Protein AF-A0A7W0XMY9-F1 (afdb_monomer_lite)

pLDDT: mean 96.39, std 5.97, range [57.0, 98.81]

Radius of gyration: 16.61 Å; chains: 1; bounding box: 42×20×46 Å

Sequence (82 aa):
MEFGAGMLETLSVHETDPLSARTEMRKTYEIGRDDWRTRIDTRTVLTATKESFHVSAELSAYEGETRIFNREWDEDIPRDGV

Structure (mmCIF, N/CA/C/O backbone):
data_AF-A0A7W0XMY9-F1
#
_entry.id   AF-A0A7W0XMY9-F1
#
loop_
_atom_site.group_PDB
_atom_site.id
_atom_site.type_symbol
_atom_site.label_atom_id
_atom_site.label_alt_id
_atom_site.label_comp_id
_atom_site.label_asym_id
_atom_site.label_entity_id
_atom_site.label_seq_id
_atom_site.pdbx_PDB_ins_code
_atom_site.Cartn_x
_atom_site.Cartn_y
_atom_site.Cartn_z
_atom_site.occupancy
_atom_site.B_iso_or_equiv
_atom_site.auth_seq_id
_atom_site.auth_comp_id
_atom_site.auth_asym_id
_atom_site.auth_atom_id
_atom_site.pdbx_PDB_model_num
ATOM 1 N N . MET A 1 1 ? -19.118 -10.482 17.368 1.00 86.31 1 MET A N 1
ATOM 2 C CA . MET A 1 1 ? -18.028 -9.877 16.578 1.00 86.31 1 MET A CA 1
ATOM 3 C C . MET A 1 1 ? -18.380 -10.052 15.126 1.00 86.31 1 MET A C 1
ATOM 5 O O . MET A 1 1 ? -18.843 -11.125 14.758 1.00 86.31 1 MET A O 1
ATOM 9 N N . GLU A 1 2 ? -18.184 -9.005 14.350 1.00 94.38 2 GLU A N 1
ATOM 10 C CA . GLU A 1 2 ? -18.504 -8.929 12.934 1.00 94.38 2 GLU A CA 1
ATOM 11 C C . GLU A 1 2 ? -17.232 -8.615 12.156 1.00 94.38 2 GLU A C 1
ATOM 13 O O . GLU A 1 2 ? -16.406 -7.827 12.618 1.00 94.38 2 GLU A O 1
ATOM 18 N N . PHE A 1 3 ? -17.086 -9.246 10.994 1.00 96.06 3 PHE A N 1
ATOM 19 C CA . PHE A 1 3 ? -15.918 -9.129 10.131 1.00 96.06 3 PHE A CA 1
ATOM 20 C C . PHE A 1 3 ? -16.383 -8.899 8.695 1.00 96.06 3 PHE A C 1
ATOM 22 O O . PHE A 1 3 ? -17.258 -9.618 8.210 1.00 96.06 3 PHE A O 1
ATOM 29 N N . GLY A 1 4 ? -15.780 -7.923 8.025 1.00 96.94 4 GLY A N 1
ATOM 30 C CA . GLY A 1 4 ? -15.995 -7.621 6.614 1.00 96.94 4 GLY A CA 1
ATOM 31 C C . GLY A 1 4 ? -14.660 -7.531 5.887 1.00 96.94 4 GLY A C 1
ATOM 32 O O . GLY A 1 4 ? -13.673 -7.043 6.436 1.00 96.94 4 GLY A O 1
ATOM 33 N N . ALA A 1 5 ? -14.610 -8.028 4.655 1.00 97.00 5 ALA A N 1
ATOM 34 C CA . ALA A 1 5 ? -13.451 -7.867 3.792 1.00 97.00 5 ALA A CA 1
ATOM 35 C C . ALA A 1 5 ? -13.901 -7.710 2.340 1.00 97.00 5 ALA A C 1
ATOM 37 O O . ALA A 1 5 ? -14.735 -8.475 1.854 1.00 97.00 5 ALA A O 1
ATOM 38 N N . GLY A 1 6 ? -13.327 -6.730 1.651 1.00 98.00 6 GLY A N 1
ATOM 39 C CA . GLY A 1 6 ? -13.538 -6.477 0.233 1.00 98.00 6 GLY A CA 1
ATOM 40 C C . GLY A 1 6 ? -12.208 -6.230 -0.462 1.00 98.00 6 GLY A C 1
ATOM 41 O O . GLY A 1 6 ? -11.310 -5.607 0.103 1.00 98.00 6 GLY A O 1
ATOM 42 N N . MET A 1 7 ? -12.071 -6.726 -1.688 1.00 97.75 7 MET A N 1
ATOM 43 C CA . MET A 1 7 ? -10.883 -6.512 -2.506 1.00 97.75 7 MET A CA 1
ATOM 44 C C . MET A 1 7 ? -11.275 -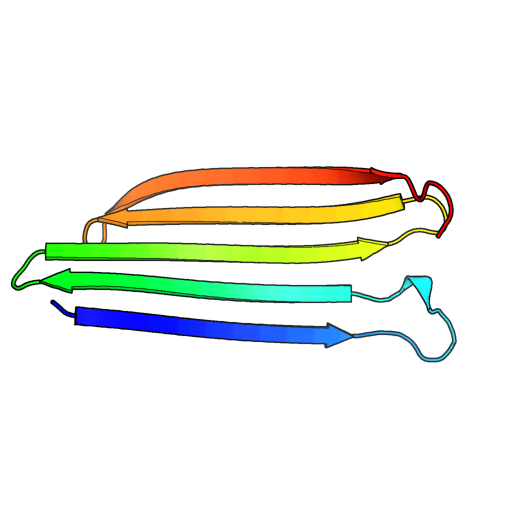6.346 -3.969 1.00 97.75 7 MET A C 1
ATOM 46 O O . MET A 1 7 ? -12.035 -7.149 -4.507 1.00 97.75 7 MET A O 1
ATOM 50 N N . LEU A 1 8 ? -10.712 -5.322 -4.603 1.00 98.31 8 LEU A N 1
ATOM 51 C CA . LEU A 1 8 ? -10.704 -5.146 -6.047 1.00 98.31 8 LEU A CA 1
ATOM 52 C C . LEU A 1 8 ? -9.252 -5.113 -6.515 1.00 98.31 8 LEU A C 1
ATOM 54 O O . LEU A 1 8 ? -8.440 -4.363 -5.974 1.00 98.31 8 LEU A O 1
ATOM 58 N N . GLU A 1 9 ? -8.947 -5.898 -7.538 1.00 98.31 9 GLU A N 1
ATOM 59 C CA . GLU A 1 9 ? -7.648 -5.904 -8.197 1.00 98.31 9 GLU A CA 1
ATOM 60 C C . GLU A 1 9 ? -7.844 -5.645 -9.690 1.00 98.31 9 GLU A C 1
ATOM 62 O O . GLU A 1 9 ? -8.742 -6.198 -10.323 1.00 98.31 9 GLU A O 1
ATOM 67 N N . THR A 1 10 ? -7.026 -4.761 -10.251 1.00 98.50 10 THR A N 1
ATOM 68 C CA . THR A 1 10 ? -6.966 -4.490 -11.686 1.00 98.50 10 THR A CA 1
ATOM 69 C C . THR A 1 10 ? -5.536 -4.681 -12.152 1.00 98.50 10 THR A C 1
ATOM 71 O O . THR A 1 10 ? -4.620 -4.061 -11.613 1.00 98.50 10 THR A O 1
ATOM 74 N N . LEU A 1 11 ? -5.362 -5.522 -13.168 1.00 98.38 11 LEU A N 1
ATOM 75 C CA . LEU A 1 11 ? -4.078 -5.798 -13.794 1.00 98.38 11 LEU A CA 1
ATOM 76 C C . LEU A 1 11 ? -4.137 -5.349 -15.251 1.00 98.38 11 LEU A C 1
ATOM 78 O O . LEU A 1 11 ? -5.116 -5.611 -15.950 1.00 98.38 11 LEU A O 1
ATOM 82 N N . SER A 1 12 ? -3.084 -4.688 -15.711 1.00 98.19 12 SER A N 1
ATOM 83 C CA . SER A 1 12 ? -2.960 -4.251 -17.098 1.00 98.19 12 SER A CA 1
ATOM 84 C C . SER A 1 12 ? -1.515 -4.337 -17.557 1.00 98.19 12 SER A C 1
ATOM 86 O O . SER A 1 12 ? -0.609 -3.968 -16.815 1.00 98.19 12 SER A O 1
ATOM 88 N N . VAL A 1 13 ? -1.306 -4.771 -18.793 1.00 98.31 13 VAL A N 1
ATOM 89 C CA . VAL A 1 13 ? -0.004 -4.780 -19.462 1.00 98.31 13 VAL A CA 1
ATOM 90 C C . VAL A 1 13 ? -0.233 -4.628 -20.961 1.00 98.31 13 VAL A C 1
ATOM 92 O O . VAL A 1 13 ? -1.228 -5.121 -21.493 1.00 98.31 13 VAL A O 1
ATOM 95 N N . HIS A 1 14 ? 0.659 -3.917 -21.637 1.00 97.56 14 HIS A N 1
ATOM 96 C CA . HIS A 1 14 ? 0.655 -3.768 -23.079 1.00 97.56 14 HIS A CA 1
ATOM 97 C C . HIS A 1 14 ? 1.392 -4.952 -23.706 1.00 97.56 14 HIS A C 1
ATOM 99 O O . HIS A 1 14 ? 2.478 -5.321 -23.265 1.00 97.56 14 HIS A O 1
ATOM 105 N N . GLU A 1 15 ? 0.829 -5.538 -24.763 1.00 96.12 15 GLU A N 1
ATOM 106 C CA . GLU A 1 15 ? 1.326 -6.794 -25.350 1.00 96.12 15 GLU A CA 1
ATOM 107 C C . GLU A 1 15 ? 2.792 -6.724 -25.799 1.00 96.12 15 GLU A C 1
ATOM 109 O O . GLU A 1 15 ? 3.523 -7.708 -25.707 1.00 96.12 15 GLU A O 1
ATOM 114 N N . THR A 1 16 ? 3.234 -5.555 -26.270 1.00 97.50 16 THR A N 1
ATOM 115 C CA . THR A 1 16 ? 4.598 -5.347 -26.782 1.00 97.50 16 THR A CA 1
ATOM 116 C C . THR A 1 16 ? 5.512 -4.587 -25.824 1.00 97.50 16 THR A C 1
ATOM 118 O O . THR A 1 16 ? 6.662 -4.335 -26.175 1.00 97.50 16 THR A O 1
ATOM 121 N N . ASP A 1 17 ? 5.010 -4.169 -24.660 1.00 96.62 17 ASP A N 1
ATOM 122 C CA . ASP A 1 17 ? 5.796 -3.435 -23.666 1.00 96.62 17 ASP A CA 1
ATOM 123 C C . ASP A 1 17 ? 5.582 -4.039 -22.271 1.00 96.62 17 ASP A C 1
ATOM 125 O O . ASP A 1 17 ? 4.665 -3.643 -21.548 1.00 96.62 17 ASP A O 1
ATOM 129 N N . PRO A 1 18 ? 6.428 -5.001 -21.862 1.00 93.44 18 PRO A N 1
ATOM 130 C CA . PRO A 1 18 ? 6.301 -5.632 -20.554 1.00 93.44 18 PRO A CA 1
ATOM 131 C C . PRO A 1 18 ? 6.557 -4.660 -19.391 1.00 93.44 18 PRO A C 1
ATOM 133 O O . PRO A 1 18 ? 6.121 -4.935 -18.275 1.00 93.44 18 PRO A O 1
ATOM 136 N N . LEU A 1 19 ? 7.234 -3.526 -19.620 1.00 96.00 19 LEU A N 1
ATOM 137 C CA . LEU A 1 19 ? 7.442 -2.504 -18.587 1.00 96.00 19 LEU A CA 1
ATOM 138 C C . LEU A 1 19 ? 6.193 -1.647 -18.358 1.00 96.00 19 LEU A C 1
ATOM 140 O O . LEU A 1 19 ? 6.102 -0.947 -17.355 1.00 96.00 19 LEU A O 1
ATOM 144 N N . SER A 1 20 ? 5.183 -1.758 -19.220 1.00 97.00 20 SER A N 1
ATOM 145 C CA . SER A 1 20 ? 3.887 -1.124 -18.997 1.00 97.00 20 SER A CA 1
ATOM 146 C C . SER A 1 20 ? 3.023 -1.875 -17.965 1.00 97.00 20 SER A C 1
ATOM 148 O O . SER A 1 20 ? 1.872 -1.485 -17.741 1.00 97.00 20 SER A O 1
ATOM 150 N N . ALA A 1 21 ? 3.514 -2.985 -17.401 1.00 97.81 21 ALA A N 1
ATOM 151 C CA . ALA A 1 21 ? 2.785 -3.767 -16.415 1.00 97.81 21 ALA A CA 1
ATOM 152 C C . ALA A 1 21 ? 2.420 -2.904 -15.199 1.00 97.81 21 ALA A C 1
ATOM 154 O O . ALA A 1 21 ? 3.264 -2.248 -14.582 1.00 97.81 21 ALA A O 1
ATOM 155 N N . ARG A 1 22 ? 1.137 -2.929 -14.849 1.00 98.38 22 ARG A N 1
ATOM 156 C CA . ARG A 1 22 ? 0.567 -2.203 -13.721 1.00 98.38 22 ARG A CA 1
ATOM 157 C C . ARG A 1 22 ? -0.432 -3.086 -12.992 1.00 98.38 22 ARG A C 1
ATOM 159 O O . ARG A 1 22 ? -1.322 -3.660 -13.620 1.00 98.38 22 ARG A O 1
ATOM 166 N N . THR A 1 23 ? -0.336 -3.089 -11.670 1.00 98.62 23 THR A N 1
ATOM 167 C CA . THR A 1 23 ? -1.348 -3.664 -10.781 1.00 98.62 23 THR A CA 1
ATOM 168 C C . THR A 1 23 ? -1.868 -2.575 -9.856 1.00 98.62 23 THR A C 1
ATOM 170 O O . THR A 1 23 ? -1.082 -1.881 -9.220 1.00 98.62 23 THR A O 1
ATOM 173 N N . GLU A 1 24 ? -3.185 -2.415 -9.763 1.00 98.62 24 GLU A N 1
ATOM 174 C CA . GLU A 1 24 ? -3.833 -1.603 -8.731 1.00 98.62 24 GLU A CA 1
ATOM 175 C C . GLU A 1 24 ? -4.706 -2.504 -7.856 1.00 98.62 24 GLU A C 1
ATOM 177 O O . GLU A 1 24 ? -5.581 -3.209 -8.353 1.00 98.62 24 GLU A O 1
ATOM 182 N N . MET A 1 25 ? -4.478 -2.458 -6.547 1.00 98.56 25 MET A N 1
ATOM 183 C CA . MET A 1 25 ? -5.275 -3.143 -5.539 1.00 98.56 25 MET A CA 1
ATOM 184 C C . MET A 1 25 ? -5.972 -2.117 -4.654 1.00 98.56 25 MET A C 1
ATOM 186 O O . MET A 1 25 ? -5.341 -1.182 -4.161 1.00 98.56 25 MET A O 1
ATOM 190 N N . ARG A 1 26 ? -7.261 -2.326 -4.399 1.00 98.62 26 ARG A N 1
ATOM 191 C CA . ARG A 1 26 ? -8.023 -1.631 -3.359 1.00 98.62 26 ARG A CA 1
ATOM 192 C C . ARG A 1 26 ? -8.589 -2.662 -2.406 1.00 98.62 26 ARG A C 1
ATOM 194 O O . ARG A 1 26 ? -9.178 -3.644 -2.855 1.00 98.62 26 ARG A O 1
ATOM 201 N N . LYS A 1 27 ? -8.398 -2.460 -1.108 1.00 98.62 27 LYS A N 1
ATOM 202 C CA . LYS A 1 27 ? -8.883 -3.378 -0.074 1.00 98.62 27 LYS A CA 1
ATOM 203 C C . LYS A 1 27 ? -9.582 -2.606 1.025 1.00 98.62 27 LYS A C 1
ATOM 205 O O . LYS A 1 27 ? -9.132 -1.521 1.378 1.00 98.62 27 LYS A O 1
ATOM 210 N N . THR A 1 28 ? -10.613 -3.222 1.575 1.00 98.62 28 THR A N 1
ATOM 211 C CA . THR A 1 28 ? -11.326 -2.762 2.760 1.00 98.62 28 THR A CA 1
ATOM 212 C C . THR A 1 28 ? -11.385 -3.919 3.745 1.00 98.62 28 THR A C 1
ATOM 214 O O . THR A 1 28 ? -11.752 -5.033 3.368 1.00 98.62 28 THR A O 1
ATOM 217 N N . TYR A 1 29 ? -11.022 -3.662 4.997 1.00 98.31 29 TYR A N 1
ATOM 218 C CA . TYR A 1 29 ? -11.146 -4.599 6.110 1.00 98.31 29 TYR A CA 1
ATOM 219 C C . TYR A 1 29 ? -11.956 -3.946 7.218 1.00 98.31 29 TYR A C 1
ATOM 221 O O . TYR A 1 29 ? -11.653 -2.826 7.618 1.00 98.31 29 TYR A O 1
ATOM 229 N N . GLU A 1 30 ? -12.956 -4.646 7.735 1.00 98.19 30 GLU A N 1
ATOM 230 C CA . GLU A 1 30 ? -13.871 -4.138 8.753 1.00 98.19 30 GLU A CA 1
ATOM 231 C C . GLU A 1 30 ? -13.953 -5.111 9.926 1.00 98.19 30 GLU A C 1
ATOM 233 O O . GLU A 1 30 ? -14.085 -6.323 9.740 1.00 98.19 30 GLU A O 1
ATOM 238 N N . ILE A 1 31 ? -13.897 -4.572 11.142 1.00 98.19 31 ILE A N 1
ATOM 239 C CA . ILE A 1 31 ? -14.107 -5.308 12.391 1.00 98.19 31 ILE A CA 1
ATOM 240 C C . ILE A 1 31 ? -15.061 -4.508 13.267 1.00 98.19 31 ILE A C 1
ATOM 242 O O . ILE A 1 31 ? -14.884 -3.302 13.442 1.00 98.19 31 ILE A O 1
ATOM 246 N N . GLY A 1 32 ? -16.047 -5.180 13.857 1.00 97.44 32 GLY A N 1
ATOM 247 C CA . GLY A 1 32 ? -16.995 -4.535 14.757 1.00 97.44 32 GLY A CA 1
ATOM 248 C C . GLY A 1 32 ? -17.661 -5.463 15.766 1.00 97.44 32 GLY A C 1
ATOM 249 O O . GLY A 1 32 ? -17.513 -6.691 15.745 1.00 97.44 32 GLY A O 1
ATOM 250 N N . ARG A 1 33 ? -18.406 -4.854 16.683 1.00 97.62 33 ARG A N 1
ATOM 251 C CA . ARG A 1 33 ? -19.261 -5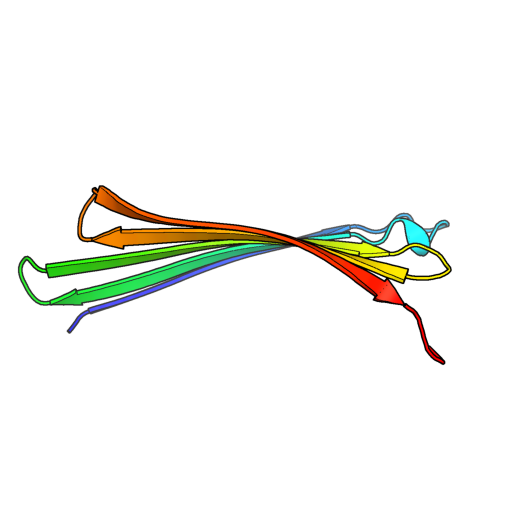.512 17.672 1.00 97.62 33 ARG A CA 1
ATOM 252 C C . ARG A 1 33 ? -20.225 -4.475 18.248 1.00 97.62 33 ARG A C 1
ATOM 254 O O . ARG A 1 33 ? -19.762 -3.466 18.767 1.00 97.62 33 ARG A O 1
ATOM 261 N N . ASP A 1 34 ? -21.519 -4.793 18.264 1.00 95.88 34 ASP A N 1
ATOM 262 C CA . ASP A 1 34 ? -22.561 -3.890 18.766 1.00 95.88 34 ASP A CA 1
ATOM 263 C C . ASP A 1 34 ? -22.422 -2.513 18.070 1.00 95.88 34 ASP A C 1
ATOM 265 O O . ASP A 1 34 ? -22.331 -2.463 16.841 1.00 95.88 34 ASP A O 1
ATOM 269 N N . ASP A 1 35 ? -22.324 -1.418 18.825 1.00 95.06 35 ASP A N 1
ATOM 270 C CA . ASP A 1 35 ? -22.152 -0.063 18.277 1.00 95.06 35 ASP A CA 1
ATOM 271 C C . ASP A 1 35 ? -20.711 0.254 17.822 1.00 95.06 35 ASP A C 1
ATOM 273 O O . ASP A 1 35 ? -20.465 1.273 17.175 1.00 95.06 35 ASP A O 1
ATOM 277 N N . TRP A 1 36 ? -19.732 -0.597 18.143 1.00 95.94 36 TRP A N 1
ATOM 278 C CA . TRP A 1 36 ? -18.332 -0.381 17.778 1.00 95.94 36 TRP A CA 1
ATOM 279 C C . TRP A 1 36 ? -18.022 -0.912 16.372 1.00 95.94 36 TRP A C 1
ATOM 281 O O . TRP A 1 36 ? -18.315 -2.065 16.041 1.00 95.94 36 TRP A O 1
ATOM 291 N N . ARG A 1 37 ? -17.376 -0.076 15.549 1.00 97.50 37 ARG A N 1
ATOM 292 C CA . ARG A 1 37 ? -16.963 -0.373 14.168 1.00 97.50 37 ARG A CA 1
ATOM 293 C C . ARG A 1 37 ? -15.588 0.224 13.887 1.00 97.50 37 ARG A C 1
ATOM 295 O O . ARG A 1 37 ? -15.346 1.389 14.190 1.00 97.50 37 ARG A O 1
ATOM 302 N N . THR A 1 38 ? -14.727 -0.541 13.229 1.00 98.38 38 THR A N 1
ATOM 303 C CA . THR A 1 38 ? -13.449 -0.080 12.675 1.00 98.38 38 THR A CA 1
ATOM 304 C C . THR A 1 38 ? -13.330 -0.507 11.222 1.00 98.38 38 THR A C 1
ATOM 306 O O . THR A 1 38 ? -13.821 -1.577 10.851 1.00 98.38 38 THR A O 1
ATOM 309 N N . ARG A 1 39 ? -12.677 0.323 10.405 1.00 98.56 39 ARG A N 1
ATOM 310 C CA . ARG A 1 39 ? -12.412 0.042 8.989 1.00 98.56 39 ARG A CA 1
ATOM 311 C C . ARG A 1 39 ? -10.991 0.441 8.621 1.00 98.56 39 ARG A C 1
ATOM 313 O O . ARG A 1 39 ? -10.517 1.488 9.053 1.00 98.56 39 ARG A O 1
ATOM 320 N N . ILE A 1 40 ? -10.329 -0.364 7.800 1.00 98.62 40 ILE A N 1
ATOM 321 C CA . ILE A 1 40 ? -9.079 -0.015 7.125 1.00 98.62 40 ILE A CA 1
ATOM 322 C C . ILE A 1 40 ? -9.329 -0.076 5.627 1.00 98.62 40 ILE A C 1
ATOM 324 O O . ILE A 1 40 ? -9.694 -1.132 5.116 1.00 98.62 40 ILE A O 1
ATO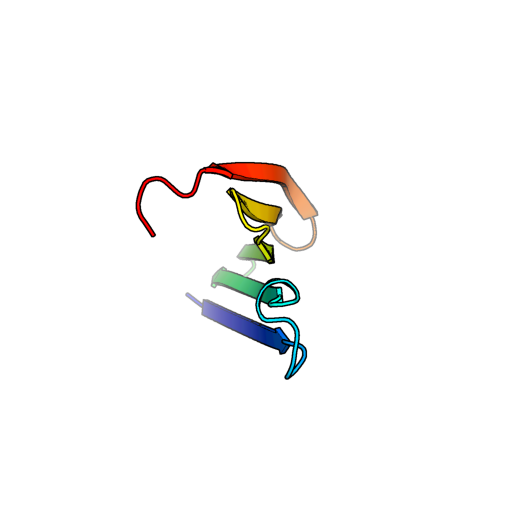M 328 N N . ASP A 1 41 ? -9.078 1.033 4.942 1.00 98.69 41 ASP A N 1
ATOM 329 C CA . ASP A 1 41 ? -9.072 1.110 3.488 1.00 98.69 41 ASP A CA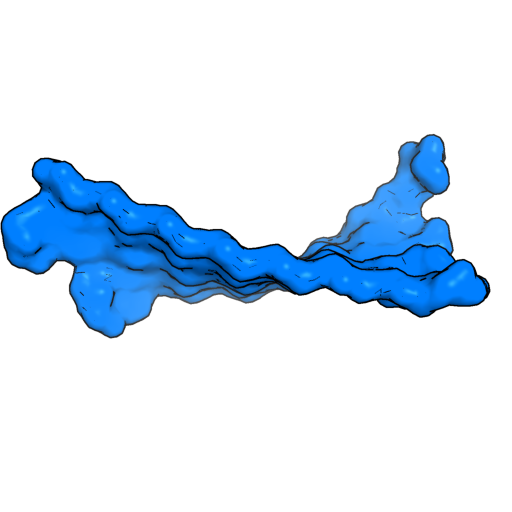 1
ATOM 330 C C . ASP A 1 41 ? -7.634 1.276 3.001 1.00 98.69 41 ASP A C 1
ATOM 332 O O . ASP A 1 41 ? -6.881 2.099 3.523 1.00 98.69 41 ASP A O 1
ATOM 336 N N . THR A 1 42 ? -7.245 0.495 1.997 1.00 98.69 42 THR A N 1
ATOM 337 C CA . THR A 1 42 ? -5.924 0.595 1.366 1.00 98.69 42 THR A CA 1
ATOM 338 C C . THR A 1 42 ? -6.045 0.696 -0.140 1.00 98.69 42 THR A C 1
ATOM 340 O O . THR A 1 42 ? -6.865 -0.007 -0.741 1.00 98.69 42 THR A O 1
ATOM 343 N N . ARG A 1 43 ? -5.170 1.488 -0.754 1.00 98.62 43 ARG A N 1
ATOM 344 C CA . ARG A 1 43 ? -4.917 1.487 -2.194 1.00 98.62 43 ARG A CA 1
ATOM 345 C C . ARG A 1 43 ? -3.434 1.235 -2.418 1.00 98.62 43 ARG A C 1
ATOM 347 O O . ARG A 1 43 ? -2.606 1.868 -1.779 1.00 98.62 43 ARG A O 1
ATOM 354 N N . THR A 1 44 ? -3.089 0.330 -3.323 1.00 98.62 44 THR A N 1
ATOM 355 C CA . THR A 1 44 ? -1.699 0.049 -3.695 1.00 98.62 44 THR A CA 1
ATOM 356 C C . THR A 1 44 ? -1.590 -0.045 -5.202 1.00 98.62 44 THR A C 1
ATOM 358 O O . THR A 1 44 ? -2.382 -0.729 -5.844 1.00 98.62 44 THR A O 1
ATOM 361 N N . VAL A 1 45 ? -0.604 0.636 -5.762 1.00 98.75 45 VAL A N 1
ATOM 362 C CA . VAL A 1 45 ? -0.267 0.629 -7.176 1.00 98.75 45 VAL A CA 1
ATOM 363 C C . VAL A 1 45 ? 1.157 0.114 -7.320 1.00 98.75 45 VAL A C 1
ATOM 365 O O . VAL A 1 45 ? 2.077 0.645 -6.705 1.00 98.75 45 VAL A O 1
ATOM 368 N N . LEU A 1 46 ? 1.324 -0.901 -8.158 1.00 98.38 46 LEU A N 1
ATOM 369 C CA . LEU A 1 46 ? 2.606 -1.499 -8.503 1.00 98.38 46 LEU A CA 1
ATOM 370 C C . LEU A 1 46 ? 2.879 -1.249 -9.982 1.00 98.38 46 LEU A C 1
ATOM 372 O O . LEU A 1 46 ? 2.030 -1.545 -10.825 1.00 98.38 46 LEU A O 1
ATOM 376 N N . THR A 1 47 ? 4.054 -0.713 -10.289 1.00 98.31 47 THR A N 1
ATOM 377 C CA . THR A 1 47 ? 4.590 -0.590 -11.655 1.00 98.31 47 THR A CA 1
ATOM 378 C C . THR A 1 47 ? 6.076 -0.928 -11.643 1.00 98.31 47 THR A C 1
ATOM 380 O O . THR A 1 47 ? 6.650 -1.160 -10.576 1.00 98.31 47 THR A O 1
ATOM 383 N N . ALA A 1 48 ? 6.718 -0.990 -12.806 1.00 96.44 48 ALA A N 1
ATOM 384 C CA . ALA A 1 48 ? 8.149 -1.232 -12.857 1.00 96.44 48 ALA A CA 1
ATOM 385 C C . ALA A 1 48 ? 8.821 -0.539 -14.040 1.00 96.44 48 ALA A C 1
ATOM 387 O O . ALA A 1 48 ? 8.259 -0.441 -15.126 1.00 96.44 48 ALA A O 1
ATOM 388 N N . THR A 1 49 ? 10.058 -0.115 -13.828 1.00 95.00 49 THR A N 1
ATOM 389 C CA . THR A 1 49 ? 11.004 0.250 -14.885 1.00 95.00 49 THR A CA 1
ATOM 390 C C . THR A 1 49 ? 11.925 -0.930 -15.165 1.00 95.00 49 THR A C 1
ATOM 392 O O . THR A 1 49 ? 11.741 -2.023 -14.627 1.00 95.00 49 THR A O 1
ATOM 395 N N . LYS A 1 50 ? 12.917 -0.747 -16.038 1.00 94.62 50 LYS A N 1
ATOM 396 C CA . LYS A 1 50 ? 13.934 -1.772 -16.269 1.00 94.62 50 LYS A CA 1
ATOM 397 C C . LYS A 1 50 ? 14.808 -1.979 -15.028 1.00 94.62 50 LYS A C 1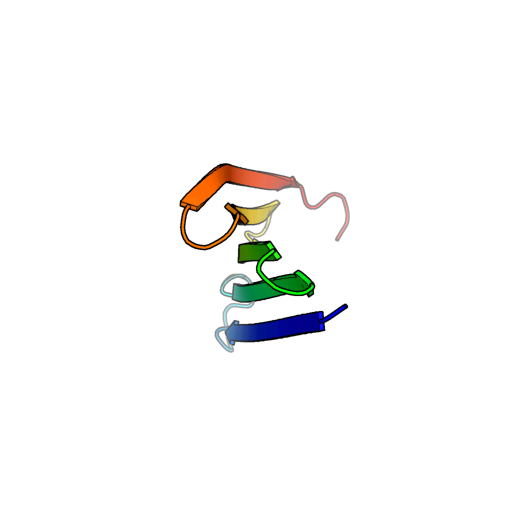
ATOM 399 O O . LYS A 1 50 ? 15.250 -3.103 -14.808 1.00 94.62 50 LYS A O 1
ATOM 404 N N . GLU A 1 51 ? 15.006 -0.937 -14.228 1.00 95.19 51 GLU A N 1
ATOM 405 C CA . GLU A 1 51 ? 15.938 -0.903 -13.102 1.00 95.19 51 GLU A CA 1
ATOM 406 C C . GLU A 1 51 ? 15.263 -1.089 -11.735 1.00 95.19 51 GLU A C 1
ATOM 408 O O . GLU A 1 51 ? 15.918 -1.582 -10.819 1.00 95.19 51 GLU A O 1
ATOM 413 N N . SER A 1 52 ? 13.976 -0.748 -11.590 1.00 96.31 52 SER A N 1
ATOM 414 C CA . SER A 1 52 ? 13.290 -0.745 -10.289 1.00 96.31 52 SER A CA 1
ATOM 415 C C . SER A 1 52 ? 11.827 -1.190 -10.367 1.00 96.31 52 SER A C 1
ATOM 417 O O . SER A 1 52 ? 11.165 -1.070 -11.398 1.00 96.31 52 SER A O 1
ATOM 419 N N . PHE A 1 53 ? 11.294 -1.662 -9.243 1.00 96.44 53 PHE A N 1
ATOM 420 C CA . PHE A 1 53 ? 9.857 -1.728 -8.982 1.00 96.44 53 PHE A CA 1
ATOM 421 C C . PHE A 1 53 ? 9.419 -0.476 -8.225 1.00 96.44 53 PHE A C 1
ATOM 423 O O . PHE A 1 53 ? 10.120 -0.027 -7.324 1.00 96.44 53 PHE A O 1
ATOM 430 N N . HIS A 1 54 ? 8.248 0.048 -8.569 1.00 97.88 54 HIS A N 1
ATOM 431 C CA . HIS A 1 54 ? 7.664 1.231 -7.947 1.00 97.88 54 HIS A CA 1
ATOM 432 C C . HIS A 1 54 ? 6.390 0.830 -7.211 1.00 97.88 54 HIS A C 1
ATOM 434 O O . HIS A 1 54 ? 5.472 0.262 -7.819 1.00 97.88 54 HIS A O 1
ATOM 440 N N . VAL A 1 55 ? 6.329 1.137 -5.918 1.00 98.25 55 VAL A N 1
ATOM 441 C CA . VAL A 1 55 ? 5.170 0.884 -5.060 1.00 98.25 55 VAL A CA 1
ATOM 442 C C . VAL A 1 55 ? 4.639 2.216 -4.560 1.00 98.25 55 VAL A C 1
ATOM 444 O O . VAL A 1 55 ? 5.324 2.896 -3.811 1.00 98.25 55 VAL A O 1
ATOM 447 N N . SER A 1 56 ? 3.410 2.559 -4.934 1.00 98.56 56 SER A N 1
ATOM 448 C CA . SER A 1 56 ? 2.685 3.710 -4.388 1.00 98.56 56 SER A CA 1
ATOM 449 C C . SER A 1 56 ? 1.505 3.204 -3.575 1.00 98.56 56 SER A C 1
ATOM 451 O O . SER A 1 56 ? 0.727 2.380 -4.071 1.00 98.56 56 SER A O 1
ATOM 453 N N . ALA A 1 57 ? 1.370 3.633 -2.325 1.00 98.56 57 ALA A N 1
ATOM 454 C CA . ALA A 1 57 ? 0.344 3.110 -1.440 1.00 98.56 57 ALA A CA 1
ATOM 455 C C . ALA A 1 57 ? -0.233 4.150 -0.477 1.00 98.56 57 ALA A C 1
ATOM 457 O O . ALA A 1 57 ? 0.447 5.049 0.005 1.00 98.56 57 ALA A O 1
ATOM 458 N N . GLU A 1 58 ? -1.513 3.965 -0.171 1.00 98.62 58 GLU A N 1
ATOM 459 C CA . GLU A 1 58 ? -2.291 4.744 0.785 1.00 98.62 58 GLU A CA 1
ATOM 460 C C . GLU A 1 58 ? -3.003 3.782 1.739 1.00 98.62 58 GLU A C 1
ATOM 462 O O . GLU A 1 58 ? -3.527 2.743 1.322 1.00 98.62 58 GLU A O 1
ATOM 467 N N . LEU A 1 59 ? -3.042 4.142 3.019 1.00 98.69 59 LEU A N 1
ATOM 468 C CA . LEU A 1 59 ? -3.811 3.469 4.056 1.00 98.69 59 LEU A CA 1
ATOM 469 C C . LEU A 1 59 ? -4.563 4.508 4.883 1.00 98.69 59 LEU A C 1
ATOM 471 O O . LEU A 1 59 ? -3.950 5.378 5.499 1.00 98.69 59 LEU A O 1
ATOM 475 N N . SER A 1 60 ? -5.879 4.354 4.969 1.00 98.81 60 SER A N 1
ATOM 476 C CA . SER A 1 60 ? -6.751 5.114 5.862 1.00 98.81 60 SER A CA 1
ATOM 477 C C . SER A 1 60 ? -7.398 4.173 6.881 1.00 98.81 60 SER A C 1
ATOM 479 O O . SER A 1 60 ? -7.927 3.129 6.508 1.00 98.81 60 SER A O 1
ATOM 481 N N . ALA A 1 61 ? -7.375 4.538 8.165 1.00 98.75 61 ALA A N 1
ATOM 482 C CA . ALA A 1 61 ? -8.064 3.800 9.226 1.00 98.75 61 ALA A CA 1
ATOM 483 C C . ALA A 1 61 ? -9.153 4.655 9.881 1.00 98.75 61 ALA A C 1
ATOM 485 O O . ALA A 1 61 ? -8.967 5.855 10.109 1.00 98.75 61 ALA A O 1
ATOM 486 N N . TYR A 1 62 ? -10.275 4.020 10.205 1.00 98.69 62 TYR A N 1
ATOM 487 C CA . TYR A 1 62 ? -11.491 4.653 10.700 1.00 98.69 62 TYR A CA 1
ATOM 488 C C . TYR A 1 62 ? -11.982 3.992 11.991 1.00 98.69 62 TYR A C 1
ATOM 490 O O . TYR A 1 62 ? -11.912 2.769 12.131 1.00 98.69 62 TYR A O 1
ATOM 498 N N . GLU A 1 63 ? -12.549 4.806 12.881 1.00 98.12 63 GLU A N 1
ATOM 499 C CA . GLU A 1 63 ? -13.430 4.380 13.972 1.00 98.12 63 GLU A CA 1
ATOM 500 C C . GLU A 1 63 ? -14.818 4.991 13.734 1.00 98.12 63 GLU A C 1
ATOM 502 O O . GLU A 1 63 ? -14.971 6.213 13.626 1.00 98.12 63 GLU A O 1
ATOM 507 N N . GLY A 1 64 ? -15.828 4.134 13.567 1.00 96.50 64 GLY A N 1
ATOM 508 C CA . GLY A 1 64 ? -17.113 4.533 12.997 1.00 96.50 64 GLY A CA 1
ATOM 509 C C . GLY A 1 64 ? -16.919 5.191 11.627 1.00 96.50 64 GLY A C 1
ATOM 510 O O . GLY A 1 64 ? -16.311 4.614 10.727 1.00 96.50 64 GLY A O 1
ATOM 511 N N . GLU A 1 65 ? -17.406 6.422 11.481 1.00 96.19 65 GLU A N 1
ATOM 512 C CA . GLU A 1 65 ? -17.247 7.229 10.260 1.00 96.19 65 GLU A CA 1
ATOM 513 C C . GLU A 1 65 ? -16.022 8.162 10.302 1.00 96.19 65 GLU A C 1
ATOM 515 O O . GLU A 1 65 ? -15.693 8.817 9.311 1.00 96.19 65 GLU A O 1
ATOM 520 N N . THR A 1 66 ? -15.314 8.231 11.434 1.00 97.81 66 THR A N 1
ATOM 521 C CA . THR A 1 66 ? -14.208 9.174 11.630 1.00 97.81 66 THR A CA 1
ATOM 522 C C . THR A 1 66 ? -12.893 8.550 11.191 1.00 97.81 66 THR A C 1
ATOM 524 O O . THR A 1 66 ? -12.483 7.523 11.728 1.00 97.81 66 THR A O 1
ATOM 527 N N . ARG A 1 67 ? -12.181 9.186 10.251 1.00 98.38 67 ARG A N 1
ATOM 528 C CA . ARG A 1 67 ? -10.808 8.788 9.908 1.00 98.38 67 ARG A CA 1
ATOM 529 C C . ARG A 1 67 ? -9.860 9.194 11.035 1.00 98.38 67 ARG A C 1
ATOM 531 O O . ARG A 1 67 ? -9.661 10.383 11.267 1.00 98.38 67 ARG A O 1
ATOM 538 N N . ILE A 1 68 ? -9.257 8.211 11.693 1.00 98.56 68 ILE A N 1
ATOM 539 C CA . ILE A 1 68 ? -8.347 8.406 12.833 1.00 98.56 68 ILE A CA 1
ATOM 540 C C . ILE A 1 68 ? -6.869 8.308 12.440 1.00 98.56 68 ILE A C 1
ATOM 542 O O . ILE A 1 68 ? -6.001 8.758 13.183 1.00 98.56 68 ILE A O 1
ATOM 546 N N . PHE A 1 69 ? -6.571 7.737 11.270 1.00 98.69 69 PHE A N 1
ATOM 547 C CA . PHE A 1 69 ? -5.210 7.608 10.758 1.00 98.69 69 PHE A CA 1
ATOM 548 C C . PHE A 1 69 ? -5.193 7.641 9.227 1.00 98.69 69 PHE A C 1
ATOM 550 O O . PHE A 1 69 ? -6.091 7.101 8.581 1.00 98.69 69 PHE A O 1
ATOM 557 N N . ASN A 1 70 ? -4.154 8.255 8.661 1.00 98.50 70 ASN A N 1
ATOM 558 C CA . ASN A 1 70 ? -3.834 8.203 7.237 1.00 98.50 70 ASN A CA 1
ATOM 559 C C . ASN A 1 70 ? -2.321 8.089 7.058 1.00 98.50 70 ASN A C 1
ATOM 561 O O . ASN A 1 70 ? -1.566 8.776 7.751 1.00 98.50 70 ASN A O 1
ATOM 565 N N . ARG A 1 71 ? -1.888 7.274 6.100 1.00 98.56 71 ARG A N 1
ATOM 566 C CA . ARG A 1 71 ? -0.498 7.214 5.658 1.00 98.56 71 ARG A CA 1
ATOM 567 C C . ARG A 1 71 ? -0.441 6.977 4.160 1.00 98.56 71 ARG A C 1
ATOM 569 O O . ARG A 1 71 ? -1.062 6.047 3.661 1.00 98.56 71 ARG A O 1
ATOM 576 N N . GLU A 1 72 ? 0.386 7.767 3.499 1.00 98.56 72 GLU A N 1
ATOM 577 C CA . GLU A 1 72 ? 0.760 7.609 2.097 1.00 98.56 72 GLU A CA 1
ATOM 578 C C . GLU A 1 72 ? 2.267 7.387 2.026 1.00 98.56 72 GLU A C 1
ATOM 580 O O . GLU A 1 72 ? 3.019 7.929 2.846 1.00 98.56 72 GLU A O 1
ATOM 585 N N . TRP A 1 73 ? 2.702 6.531 1.109 1.00 98.44 73 TRP A N 1
ATOM 586 C CA . TRP A 1 73 ? 4.115 6.292 0.866 1.00 98.44 73 TRP A CA 1
ATOM 587 C C . TRP A 1 73 ? 4.363 5.816 -0.562 1.00 98.44 73 TRP A C 1
ATOM 589 O O . TRP A 1 73 ? 3.532 5.130 -1.163 1.00 98.44 73 TRP A O 1
ATOM 599 N N . ASP A 1 74 ? 5.549 6.152 -1.052 1.00 98.19 74 ASP A N 1
ATOM 600 C CA . ASP A 1 74 ? 6.069 5.753 -2.349 1.00 98.19 74 ASP A CA 1
ATOM 601 C C . ASP A 1 74 ? 7.474 5.185 -2.144 1.00 98.19 74 ASP A C 1
ATOM 603 O O . ASP A 1 74 ? 8.292 5.783 -1.443 1.00 98.19 74 ASP A O 1
ATOM 607 N N . GLU A 1 75 ? 7.737 4.015 -2.714 1.00 97.69 75 GLU A N 1
ATOM 608 C CA . GLU A 1 75 ? 8.995 3.288 -2.543 1.00 97.69 75 GLU A CA 1
ATOM 609 C C . GLU A 1 75 ? 9.494 2.768 -3.891 1.00 97.69 75 GLU A C 1
ATOM 611 O O . GLU A 1 75 ? 8.745 2.140 -4.649 1.00 97.69 75 GLU A O 1
ATOM 616 N N . ASP A 1 76 ? 10.785 2.980 -4.136 1.00 97.44 76 ASP A N 1
ATOM 617 C CA . ASP A 1 76 ? 11.505 2.456 -5.290 1.00 97.44 76 ASP A CA 1
ATOM 618 C C . ASP A 1 76 ? 12.416 1.317 -4.838 1.00 97.44 76 ASP A C 1
ATOM 620 O O . ASP A 1 76 ? 13.305 1.494 -4.005 1.00 97.44 76 ASP A O 1
ATOM 624 N N . ILE A 1 77 ? 12.204 0.133 -5.404 1.00 95.94 77 ILE A N 1
ATOM 625 C CA . ILE A 1 77 ? 12.925 -1.086 -5.041 1.00 95.94 77 ILE A CA 1
ATOM 626 C C . ILE A 1 77 ? 13.810 -1.488 -6.229 1.00 95.94 77 ILE A C 1
ATOM 628 O O . ILE A 1 77 ? 13.260 -1.895 -7.257 1.00 95.94 77 ILE A O 1
ATOM 632 N N . PRO A 1 78 ? 15.151 -1.393 -6.128 1.00 96.25 78 PRO A N 1
ATOM 633 C CA . PRO A 1 78 ? 16.058 -1.813 -7.195 1.00 96.25 78 PRO A CA 1
ATOM 634 C C . PRO A 1 78 ? 15.882 -3.286 -7.583 1.00 96.25 78 PRO A C 1
ATOM 636 O O . PRO A 1 78 ? 15.592 -4.147 -6.748 1.00 96.25 78 PRO A O 1
ATOM 639 N N . ARG A 1 79 ? 16.092 -3.596 -8.864 1.00 91.56 79 ARG A N 1
ATOM 640 C CA . ARG A 1 79 ? 16.125 -4.967 -9.385 1.00 91.56 79 ARG A CA 1
ATOM 641 C C . ARG A 1 79 ? 17.505 -5.583 -9.190 1.00 91.56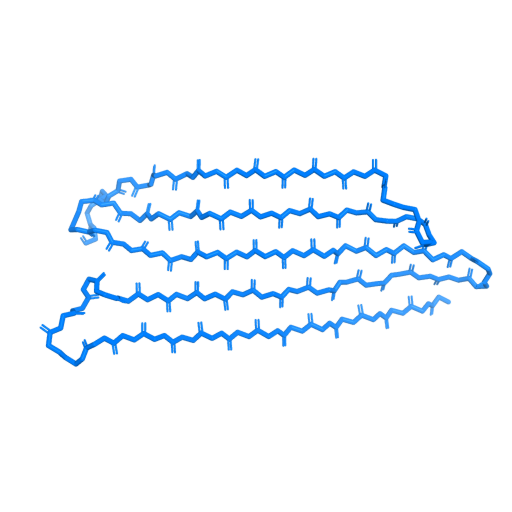 79 ARG A C 1
ATOM 643 O O . ARG A 1 79 ? 18.314 -5.659 -10.113 1.00 91.56 79 ARG A O 1
ATOM 650 N N . ASP A 1 80 ? 17.754 -6.069 -7.984 1.00 86.00 80 ASP A N 1
ATOM 651 C CA . ASP A 1 80 ? 19.003 -6.750 -7.643 1.00 86.00 80 ASP A CA 1
ATOM 652 C C . ASP A 1 80 ? 18.960 -8.231 -8.064 1.00 86.00 80 ASP A C 1
ATOM 654 O O . ASP A 1 80 ? 18.811 -9.136 -7.244 1.00 86.00 80 ASP A O 1
ATOM 658 N N . GLY A 1 81 ? 19.093 -8.482 -9.373 1.00 66.38 81 GLY A N 1
ATOM 659 C CA . GLY A 1 81 ? 19.276 -9.829 -9.938 1.00 66.38 81 GLY A CA 1
ATOM 660 C C . GLY A 1 81 ? 18.006 -10.565 -10.386 1.00 66.38 81 GLY A C 1
ATOM 661 O O . GLY A 1 81 ? 18.045 -11.790 -10.509 1.00 66.38 81 GLY A O 1
ATOM 662 N N . VAL A 1 82 ? 16.913 -9.833 -10.635 1.00 57.00 82 VAL A N 1
ATOM 663 C CA . VAL A 1 82 ? 15.706 -10.316 -11.342 1.00 57.00 82 VAL A CA 1
ATOM 664 C C . VAL A 1 82 ? 15.780 -9.947 -12.818 1.00 57.00 82 VAL A C 1
ATOM 666 O O . VAL A 1 82 ? 16.158 -8.788 -13.103 1.00 57.00 82 VAL A O 1
#

Foldseek 3Di:
DDKDKDKDKDWDDDPPGRQRTKIKMWMKIWDADDQWIKIKIKIWMWGDDPFWIKIWMKIWIDIPNDTPDIDTDIDTGTPPPD

Secondary structure (DSSP, 8-state):
-EEEEEEEEEEEEETTEEEEEEEEEEEEEEEEETTEEEEEEEEEEEEE-SSEEEEEEEEEEEETTEEEEEEEEEEEEE-S--